Protein AF-A0A944KX88-F1 (afdb_monomer)

Radius of gyration: 23.97 Å; Cα contacts (8 Å, |Δi|>4): 78; chains: 1; bounding box: 69×63×38 Å

Mean predicted aligned error: 16.13 Å

Nearest PDB s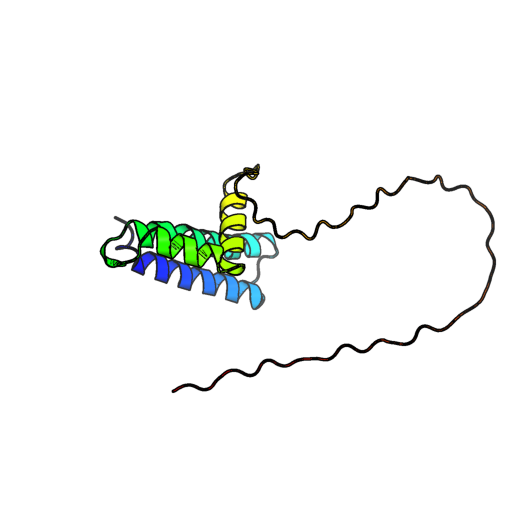tructures (foldseek):
  8qby-assembly1_K  TM=4.695E-01  e=5.835E+00  Paracoccus denitrificans PD1222

Secondary structure (DSSP, 8-state):
--S-HHHHHHHHHHHHHHHHHHHHTT-SSHHHHHHHHHHHHHHHHHHHHHHHHH-GGG---HHHHHHHHHT-HHHHHHHHHHHHHH-SS--GGG-------------------------------PPPP----PPPPPPP-

pLDDT: mean 73.35, std 25.4, range [31.22, 98.38]

Foldseek 3Di:
DPADFLVRLVVVLVVLVVLQVCVVVPPDDPDVSNCVSNLVNLLSLLCSLVRCCVGVVNVDHNVNSVVVCVVDPVNLVSVQSNQVVVDVDRDPVSDDPPDDPPPPPPPDPDDDDDDDDDDDDDDDDDDDDDDDDDDDDDDDD

Solvent-accessible surface area (backbone atoms only — not comparable to full-atom values): 9102 Å² total; per-residue (Å²): 136,89,66,76,57,41,64,46,48,52,52,49,34,54,56,27,49,50,42,36,51,41,44,75,74,63,53,85,70,60,70,65,52,43,46,70,38,36,54,58,25,33,34,44,56,44,52,43,55,59,35,30,50,72,27,78,90,61,78,45,50,63,67,58,51,51,53,53,36,77,72,26,73,68,51,43,48,20,42,46,52,40,48,44,74,74,29,98,65,68,64,80,90,68,61,81,83,77,82,72,78,79,81,77,74,80,75,75,87,73,81,92,73,92,74,82,88,85,82,87,81,92,79,90,82,82,87,82,88,79,84,86,82,83,86,80,84,84,79,84,132

Structure (mmCIF, N/CA/C/O backbone):
data_AF-A0A944KX88-F1
#
_entry.id   AF-A0A944KX88-F1
#
loop_
_atom_site.group_PDB
_atom_site.id
_atom_site.type_symbol
_atom_site.label_atom_id
_atom_site.label_alt_id
_atom_site.label_comp_id
_atom_site.label_asym_id
_atom_site.label_entity_id
_atom_site.label_seq_id
_atom_site.pdbx_PDB_ins_code
_atom_site.Cartn_x
_atom_site.Cartn_y
_atom_site.Cartn_z
_atom_site.occupancy
_atom_site.B_iso_or_equiv
_atom_site.auth_seq_id
_atom_site.auth_comp_id
_atom_site.auth_asym_id
_atom_site.auth_atom_id
_atom_site.pdbx_PDB_model_num
ATOM 1 N N . MET A 1 1 ? -4.513 20.527 4.051 1.00 44.62 1 MET A N 1
ATOM 2 C CA . MET A 1 1 ? -4.578 19.049 4.058 1.00 44.62 1 MET A CA 1
ATOM 3 C C . MET A 1 1 ? -4.619 18.565 2.617 1.00 44.62 1 MET A C 1
ATOM 5 O O . MET A 1 1 ? -5.487 19.009 1.879 1.00 44.62 1 MET A O 1
ATOM 9 N N . LEU A 1 2 ? -3.662 17.737 2.193 1.00 50.19 2 LEU A N 1
ATOM 10 C CA . LEU A 1 2 ? -3.642 17.127 0.858 1.00 50.19 2 LEU A CA 1
ATOM 11 C C . LEU A 1 2 ? -4.434 15.804 0.913 1.00 50.19 2 LEU A C 1
ATOM 13 O O . LEU A 1 2 ? -3.933 14.844 1.484 1.00 50.19 2 LEU A O 1
ATOM 17 N N . GLY A 1 3 ? -5.642 15.759 0.336 1.00 53.88 3 GLY A N 1
ATOM 18 C CA . GLY A 1 3 ? -6.452 14.533 0.193 1.00 53.88 3 GLY A CA 1
ATOM 19 C C . GLY A 1 3 ? -7.286 14.171 1.429 1.00 53.88 3 GLY A C 1
ATOM 20 O O . GLY A 1 3 ? -6.758 13.947 2.512 1.00 53.88 3 GLY A O 1
ATOM 21 N N . GLN A 1 4 ? -8.608 14.167 1.263 1.00 74.44 4 GLN A N 1
ATOM 22 C CA . GLN A 1 4 ? -9.614 14.032 2.320 1.00 74.44 4 GLN A CA 1
ATOM 23 C C . GLN A 1 4 ? -9.767 12.560 2.739 1.00 74.44 4 GLN A C 1
ATOM 25 O O . GLN A 1 4 ? -10.446 11.789 2.062 1.00 74.44 4 GLN A O 1
ATOM 30 N N . GLY A 1 5 ? -9.118 12.169 3.834 1.00 87.75 5 GLY A N 1
ATOM 31 C CA . GLY A 1 5 ? -9.379 10.892 4.501 1.00 87.75 5 GLY A CA 1
ATOM 32 C C . GLY A 1 5 ? -8.937 9.639 3.739 1.00 87.75 5 GLY A C 1
ATOM 33 O O . GLY A 1 5 ? -8.250 9.699 2.710 1.00 87.75 5 GLY A O 1
ATOM 34 N N . TRP A 1 6 ? -9.336 8.481 4.264 1.00 94.19 6 TRP A N 1
ATOM 35 C CA . TRP A 1 6 ? -8.897 7.164 3.790 1.00 94.19 6 TRP A CA 1
ATOM 36 C C . TRP A 1 6 ? -9.270 6.890 2.324 1.00 94.19 6 TRP A C 1
ATOM 38 O O . TRP A 1 6 ? -8.509 6.238 1.603 1.00 94.19 6 TRP A O 1
ATOM 48 N N . LEU A 1 7 ? -10.389 7.443 1.842 1.00 94.94 7 LEU A N 1
ATOM 49 C CA . LEU A 1 7 ? -10.873 7.224 0.476 1.00 94.94 7 LEU A CA 1
ATOM 50 C C . LEU A 1 7 ? -9.910 7.798 -0.575 1.00 94.94 7 LEU A C 1
ATOM 52 O O . LEU A 1 7 ? -9.612 7.150 -1.576 1.00 94.94 7 LEU A O 1
ATOM 56 N N . SER A 1 8 ? -9.332 8.973 -0.311 1.00 94.00 8 SER A N 1
ATOM 57 C CA . SER A 1 8 ? -8.332 9.576 -1.205 1.00 94.00 8 SER A CA 1
ATOM 58 C C . SER A 1 8 ? -7.061 8.723 -1.338 1.00 94.00 8 SER A C 1
ATOM 60 O O . SER A 1 8 ? -6.411 8.698 -2.389 1.00 94.00 8 SER A O 1
ATOM 62 N N . GLN A 1 9 ? -6.718 7.981 -0.283 1.00 94.69 9 GLN A N 1
ATOM 63 C CA . GLN A 1 9 ? -5.583 7.062 -0.282 1.00 94.69 9 GLN A CA 1
ATOM 64 C C . GLN A 1 9 ? -5.925 5.749 -0.977 1.00 94.69 9 GLN A C 1
ATOM 66 O O . GLN A 1 9 ? -5.084 5.209 -1.692 1.00 94.69 9 GLN A O 1
ATOM 71 N N . TRP A 1 10 ? -7.168 5.279 -0.864 1.00 95.94 10 TRP A N 1
ATOM 72 C CA . TRP A 1 10 ? -7.659 4.160 -1.665 1.00 95.94 10 TRP A CA 1
ATOM 73 C C . TRP A 1 10 ? -7.581 4.457 -3.170 1.00 95.94 10 TRP A C 1
ATOM 75 O O . TRP A 1 10 ? -7.055 3.658 -3.945 1.00 95.94 10 TRP A O 1
ATOM 85 N N . GLU A 1 11 ? -7.993 5.652 -3.595 1.00 96.12 11 GLU A N 1
ATOM 86 C CA . GLU A 1 11 ? -7.827 6.074 -4.990 1.00 96.12 11 GLU A CA 1
ATOM 87 C C . GLU A 1 11 ? -6.353 6.147 -5.407 1.00 96.12 11 GLU A C 1
ATOM 89 O O . GLU A 1 11 ? -5.999 5.834 -6.547 1.00 96.12 11 GLU A O 1
ATOM 94 N N . ARG A 1 12 ? -5.468 6.551 -4.487 1.00 95.88 12 ARG A N 1
ATOM 95 C CA . ARG A 1 12 ? -4.022 6.564 -4.729 1.00 95.88 12 ARG A CA 1
ATOM 96 C C . ARG A 1 12 ? -3.481 5.154 -4.958 1.00 95.88 12 ARG A C 1
ATOM 98 O O . ARG A 1 12 ? -2.698 4.985 -5.890 1.00 95.88 12 ARG A O 1
ATOM 105 N N . VAL A 1 13 ? -3.926 4.162 -4.183 1.00 97.12 13 VAL A N 1
ATOM 106 C CA . VAL A 1 13 ? -3.610 2.743 -4.423 1.00 97.12 13 VAL A CA 1
ATOM 107 C C . VAL A 1 13 ? -4.061 2.327 -5.824 1.00 97.12 13 VAL A C 1
ATOM 109 O O . VAL A 1 13 ? -3.280 1.728 -6.561 1.00 97.12 13 VAL A O 1
ATOM 112 N N . GLY A 1 14 ? -5.276 2.709 -6.229 1.00 97.69 14 GLY A N 1
ATOM 113 C CA . GLY A 1 14 ? -5.797 2.442 -7.572 1.00 97.69 14 GLY A CA 1
ATOM 114 C C . GLY A 1 14 ? -4.910 3.005 -8.687 1.00 97.69 14 GLY A C 1
ATOM 115 O O . GLY A 1 14 ? -4.559 2.282 -9.616 1.00 97.69 14 GLY A O 1
ATOM 116 N N . ARG A 1 15 ? -4.469 4.264 -8.572 1.00 97.81 15 ARG A N 1
ATOM 117 C CA . ARG A 1 15 ? -3.538 4.866 -9.546 1.00 97.81 15 ARG A CA 1
ATOM 118 C C . ARG A 1 15 ? -2.197 4.131 -9.598 1.00 97.81 15 ARG A C 1
ATOM 120 O O . ARG A 1 15 ? -1.707 3.849 -10.683 1.00 97.81 15 ARG A O 1
ATOM 127 N N . ARG A 1 16 ? -1.633 3.756 -8.444 1.00 97.56 16 ARG A N 1
ATOM 128 C CA . ARG A 1 16 ? -0.374 2.991 -8.392 1.00 97.56 16 ARG A CA 1
ATOM 129 C C . ARG A 1 16 ? -0.502 1.582 -8.960 1.00 97.56 16 ARG A C 1
ATOM 131 O O . ARG A 1 16 ? 0.452 1.065 -9.530 1.00 97.56 16 ARG A O 1
ATOM 138 N N . LEU A 1 17 ? -1.678 0.967 -8.863 1.00 97.94 17 LEU A N 1
ATOM 139 C CA . LEU A 1 17 ? -1.932 -0.310 -9.521 1.00 97.94 17 LEU A CA 1
ATOM 140 C C . LEU A 1 17 ? -1.888 -0.182 -11.051 1.00 97.94 17 LEU A C 1
ATOM 142 O O . LEU A 1 17 ? -1.419 -1.101 -11.722 1.00 97.94 17 LEU A O 1
ATOM 146 N N . GLU A 1 18 ? -2.343 0.940 -11.611 1.00 98.38 18 GLU A N 1
ATOM 147 C CA . GLU A 1 18 ? -2.206 1.193 -13.050 1.00 98.38 18 GLU A CA 1
ATOM 148 C C . GLU A 1 18 ? -0.740 1.354 -13.470 1.00 98.38 18 GLU A C 1
ATOM 150 O O . GLU A 1 18 ? -0.354 0.792 -14.496 1.00 98.38 18 GLU A O 1
ATOM 155 N N . ASP A 1 19 ? 0.099 1.997 -12.648 1.00 97.62 19 ASP A N 1
ATOM 156 C CA . ASP A 1 19 ? 1.551 2.077 -12.883 1.00 97.62 19 ASP A CA 1
ATOM 157 C C . ASP A 1 19 ? 2.172 0.662 -12.959 1.00 97.62 19 ASP A C 1
ATOM 159 O O . ASP A 1 19 ? 2.869 0.322 -13.919 1.00 97.62 19 ASP A O 1
ATOM 163 N N . VAL A 1 20 ? 1.833 -0.221 -12.010 1.00 97.56 20 VAL A N 1
ATOM 164 C CA . VAL A 1 20 ? 2.275 -1.632 -12.006 1.00 97.56 20 VAL A CA 1
ATOM 165 C C . VAL A 1 20 ? 1.794 -2.379 -13.256 1.00 97.56 20 VAL A C 1
ATOM 167 O O . VAL A 1 20 ? 2.548 -3.132 -13.878 1.00 97.56 20 VAL A O 1
ATOM 170 N N . ARG A 1 21 ? 0.533 -2.179 -13.655 1.00 98.19 21 ARG A N 1
ATOM 171 C CA . ARG A 1 21 ? -0.040 -2.806 -14.857 1.00 98.19 21 ARG A CA 1
ATOM 172 C C . ARG A 1 21 ? 0.648 -2.328 -16.130 1.00 98.19 21 ARG A C 1
ATOM 174 O O . ARG A 1 21 ? 0.806 -3.127 -17.052 1.00 98.19 21 ARG A O 1
ATOM 181 N N . ALA A 1 22 ? 1.047 -1.061 -16.196 1.00 97.69 22 ALA A N 1
ATOM 182 C CA . ALA A 1 22 ? 1.796 -0.522 -17.324 1.00 97.69 22 ALA A CA 1
ATOM 183 C C . ALA A 1 22 ? 3.170 -1.195 -17.440 1.00 97.69 22 ALA A C 1
ATOM 185 O O . ALA A 1 22 ? 3.522 -1.666 -18.522 1.00 97.69 22 ALA A O 1
ATOM 186 N N . VAL A 1 23 ? 3.895 -1.343 -16.326 1.00 97.50 23 VAL A N 1
ATOM 187 C CA . VAL A 1 23 ? 5.162 -2.093 -16.285 1.00 97.50 23 VAL A CA 1
ATOM 188 C C . VAL A 1 23 ? 4.965 -3.530 -16.764 1.00 97.50 23 VAL A C 1
ATOM 190 O O . VAL A 1 23 ? 5.687 -3.983 -17.649 1.00 97.50 23 VAL A O 1
ATOM 193 N N . TYR A 1 24 ? 3.941 -4.228 -16.262 1.00 96.44 24 TYR A N 1
ATOM 194 C CA . TYR A 1 24 ? 3.646 -5.606 -16.674 1.00 96.44 24 TYR A CA 1
ATOM 195 C C . TYR A 1 24 ? 3.328 -5.738 -18.175 1.00 96.44 24 TYR A C 1
ATOM 197 O O . TYR A 1 24 ? 3.637 -6.754 -18.792 1.00 96.44 24 TYR A O 1
ATOM 205 N N . LYS A 1 25 ? 2.740 -4.702 -18.785 1.00 97.75 25 LYS A N 1
ATOM 206 C CA . LYS A 1 25 ? 2.470 -4.630 -20.232 1.00 97.75 25 LYS A CA 1
ATOM 207 C C . LYS A 1 25 ? 3.698 -4.254 -21.072 1.00 97.75 25 LYS A C 1
ATOM 209 O O . LYS A 1 25 ? 3.578 -4.185 -22.292 1.00 97.75 25 LYS A O 1
ATOM 214 N N . GLY A 1 26 ? 4.855 -4.026 -20.451 1.00 95.81 26 GLY A N 1
ATOM 215 C CA . GLY A 1 26 ? 6.096 -3.683 -21.142 1.00 95.81 26 GLY A CA 1
ATOM 216 C C . GLY A 1 26 ? 6.313 -2.182 -21.317 1.00 95.81 26 GLY A C 1
ATOM 217 O O . GLY A 1 26 ? 6.790 -1.761 -22.370 1.00 95.81 26 GLY A O 1
ATOM 218 N N . ALA A 1 27 ? 5.960 -1.366 -20.316 1.00 95.12 27 ALA A N 1
ATOM 219 C CA . ALA A 1 27 ? 6.329 0.049 -20.316 1.00 95.12 27 ALA A CA 1
ATOM 220 C C . ALA A 1 27 ? 7.852 0.231 -20.531 1.00 95.12 27 ALA A C 1
ATOM 222 O O . ALA A 1 27 ? 8.650 -0.544 -19.992 1.00 95.12 27 ALA A O 1
ATOM 223 N N . PRO A 1 28 ? 8.273 1.233 -21.324 1.00 91.44 28 PRO A N 1
ATOM 224 C CA . PRO A 1 28 ? 9.685 1.487 -21.591 1.00 91.44 28 PRO A CA 1
ATOM 225 C C . PRO A 1 28 ? 10.399 2.048 -20.350 1.00 91.44 28 PRO A C 1
ATOM 227 O O . PRO A 1 28 ? 9.759 2.584 -19.450 1.00 91.44 28 PRO A O 1
ATOM 230 N N . GLY A 1 29 ? 11.735 1.976 -20.327 1.00 92.00 29 GLY A N 1
ATOM 231 C CA . GLY A 1 29 ? 12.564 2.583 -19.270 1.00 92.00 29 GLY A CA 1
ATOM 232 C C . GLY A 1 29 ? 13.479 1.613 -18.517 1.00 92.00 29 GLY A C 1
ATOM 233 O O . GLY A 1 29 ? 14.330 2.054 -17.752 1.00 92.00 29 GLY A O 1
ATOM 234 N N . GLY A 1 30 ? 13.362 0.307 -18.771 1.00 94.81 30 GLY A N 1
ATOM 235 C CA . GLY A 1 30 ? 14.228 -0.706 -18.164 1.00 94.81 30 GLY A CA 1
ATOM 236 C C . GLY A 1 30 ? 13.904 -0.987 -16.694 1.00 94.81 30 GLY A C 1
ATOM 237 O O . GLY A 1 30 ? 12.844 -0.621 -16.190 1.00 94.81 30 GLY A O 1
ATOM 238 N N . THR A 1 31 ? 14.814 -1.690 -16.018 1.00 94.44 31 THR A N 1
ATOM 239 C CA . THR A 1 31 ? 14.586 -2.222 -14.665 1.00 94.44 31 THR A CA 1
ATOM 240 C C . THR A 1 31 ? 14.374 -1.132 -13.618 1.00 94.44 31 THR A C 1
ATOM 242 O O . THR A 1 31 ? 13.449 -1.251 -12.823 1.00 94.44 31 THR A O 1
ATOM 245 N N . ASP A 1 32 ? 15.178 -0.069 -13.625 1.00 95.19 32 ASP A N 1
ATOM 246 C CA . ASP A 1 32 ? 15.093 0.975 -12.595 1.00 95.19 32 ASP A CA 1
ATOM 247 C C . ASP A 1 32 ? 13.762 1.731 -12.682 1.00 95.19 32 ASP A C 1
ATOM 249 O O . ASP A 1 32 ? 13.054 1.856 -11.687 1.00 95.19 32 ASP A O 1
ATOM 253 N N . ALA A 1 33 ? 13.338 2.104 -13.895 1.00 95.38 33 ALA A N 1
ATOM 254 C CA . ALA A 1 33 ? 12.031 2.722 -14.114 1.00 95.38 33 ALA A CA 1
ATOM 255 C C . ALA A 1 33 ? 10.870 1.796 -13.707 1.00 95.38 33 ALA A C 1
ATOM 257 O O . ALA A 1 33 ? 9.852 2.255 -13.187 1.00 95.38 33 ALA A O 1
ATOM 258 N N . ALA A 1 34 ? 11.017 0.483 -13.920 1.00 95.75 34 ALA A N 1
ATOM 259 C CA . ALA A 1 34 ? 10.038 -0.497 -13.468 1.00 95.75 34 ALA A CA 1
ATOM 260 C C . ALA A 1 34 ? 9.967 -0.569 -11.933 1.00 95.75 34 ALA A C 1
ATOM 262 O O . ALA A 1 34 ? 8.869 -0.617 -11.380 1.00 95.75 34 ALA A O 1
ATOM 263 N N . ILE A 1 35 ? 11.110 -0.544 -11.242 1.00 94.38 35 ILE A N 1
ATOM 264 C CA . ILE A 1 35 ? 11.168 -0.526 -9.774 1.00 94.38 35 ILE A CA 1
ATOM 265 C C . ILE A 1 35 ? 10.523 0.754 -9.231 1.00 94.38 35 ILE A C 1
ATOM 267 O O . ILE A 1 35 ? 9.652 0.660 -8.365 1.00 94.38 35 ILE A O 1
ATOM 271 N N . ASP A 1 36 ? 10.870 1.917 -9.785 1.00 95.00 36 ASP A N 1
ATOM 272 C CA . ASP A 1 36 ? 10.329 3.219 -9.375 1.00 95.00 36 ASP A CA 1
ATOM 273 C C . ASP A 1 36 ? 8.810 3.327 -9.581 1.00 95.00 36 ASP A C 1
ATOM 275 O O . ASP A 1 36 ? 8.121 4.016 -8.827 1.00 95.00 36 ASP A O 1
ATOM 279 N N . ALA A 1 37 ? 8.262 2.626 -10.575 1.00 95.44 37 ALA A N 1
ATOM 280 C CA . ALA A 1 37 ? 6.822 2.555 -10.807 1.00 95.44 37 ALA A CA 1
ATOM 281 C C . ALA A 1 37 ? 6.111 1.558 -9.873 1.00 95.44 37 ALA A C 1
ATOM 283 O O . ALA A 1 37 ? 4.971 1.785 -9.465 1.00 95.44 37 ALA A O 1
ATOM 284 N N . VAL A 1 38 ? 6.769 0.449 -9.523 1.00 95.81 38 VAL A N 1
ATOM 285 C CA . VAL A 1 38 ? 6.149 -0.671 -8.801 1.00 95.81 38 VAL A CA 1
ATOM 286 C C . VAL A 1 38 ? 6.257 -0.529 -7.282 1.00 95.81 38 VAL A C 1
ATOM 288 O O . VAL A 1 38 ? 5.289 -0.800 -6.572 1.00 95.81 38 VAL A O 1
ATOM 291 N N . LEU A 1 39 ? 7.402 -0.096 -6.754 1.00 95.69 39 LEU A N 1
ATOM 292 C CA . LEU A 1 39 ? 7.629 -0.008 -5.309 1.00 95.69 39 LEU A CA 1
ATOM 293 C C . LEU A 1 39 ? 6.619 0.911 -4.588 1.00 95.69 39 LEU A C 1
ATOM 295 O O . LEU A 1 39 ? 6.073 0.491 -3.561 1.00 95.69 39 LEU A O 1
ATOM 299 N N . PRO A 1 40 ? 6.246 2.088 -5.138 1.00 95.81 40 PRO A N 1
ATOM 300 C CA . PRO A 1 40 ? 5.251 2.955 -4.511 1.00 95.81 40 PRO A CA 1
ATOM 301 C C . PRO A 1 40 ? 3.867 2.312 -4.362 1.00 95.81 40 PRO A C 1
ATOM 303 O O . PRO A 1 40 ? 3.110 2.700 -3.471 1.00 95.81 40 PRO A O 1
ATOM 306 N N . PHE A 1 41 ? 3.502 1.338 -5.206 1.00 97.12 41 PHE A N 1
ATOM 307 C CA . PHE A 1 41 ? 2.249 0.597 -5.039 1.00 97.12 41 PHE A CA 1
ATOM 308 C C . PHE A 1 41 ? 2.238 -0.162 -3.710 1.00 97.12 41 PHE A C 1
ATOM 310 O O . PHE A 1 41 ? 1.334 0.044 -2.901 1.00 97.12 41 PHE A O 1
ATOM 317 N N . PHE A 1 42 ? 3.271 -0.961 -3.442 1.00 96.00 42 PHE A N 1
ATOM 318 C CA . PHE A 1 42 ? 3.377 -1.734 -2.202 1.00 96.00 42 PHE A CA 1
ATOM 319 C C . PHE A 1 42 ? 3.408 -0.837 -0.961 1.00 96.00 42 PHE A C 1
ATOM 321 O O . PHE A 1 42 ? 2.728 -1.123 0.024 1.00 96.00 42 PHE A O 1
ATOM 328 N N . GLU A 1 43 ? 4.118 0.291 -1.033 1.00 95.31 43 GLU A N 1
ATOM 329 C CA . GLU A 1 43 ? 4.136 1.287 0.041 1.00 95.31 43 GLU A CA 1
ATOM 330 C C . GLU A 1 43 ? 2.754 1.887 0.302 1.00 95.31 43 GLU A C 1
ATOM 332 O O . GLU A 1 43 ? 2.316 1.942 1.450 1.00 95.31 43 GLU A O 1
ATOM 337 N N . THR A 1 44 ? 2.038 2.300 -0.750 1.00 96.00 44 THR A N 1
ATOM 338 C CA . THR A 1 44 ? 0.698 2.887 -0.594 1.00 96.00 44 THR A CA 1
ATOM 339 C C . THR A 1 44 ? -0.323 1.888 -0.056 1.00 96.00 44 THR A C 1
ATOM 341 O O . THR A 1 44 ? -1.122 2.261 0.799 1.00 96.00 44 THR A O 1
ATOM 344 N N . VAL A 1 45 ? -0.268 0.618 -0.480 1.00 96.75 45 VAL A N 1
ATOM 345 C CA . VAL A 1 45 ? -1.094 -0.455 0.100 1.00 96.75 45 VAL A CA 1
ATOM 346 C C . VAL A 1 45 ? -0.770 -0.638 1.580 1.00 96.75 45 VAL A C 1
ATOM 348 O O . VAL A 1 45 ? -1.684 -0.728 2.397 1.00 96.75 45 VAL A O 1
ATOM 351 N N . HIS A 1 46 ? 0.515 -0.645 1.945 1.00 95.06 46 HIS A N 1
ATOM 352 C CA . HIS A 1 46 ? 0.912 -0.802 3.339 1.00 95.06 46 HIS A CA 1
ATOM 353 C C . HIS A 1 46 ? 0.466 0.374 4.218 1.00 95.06 46 HIS A C 1
ATOM 355 O O . HIS A 1 46 ? -0.004 0.147 5.328 1.00 95.06 46 HIS A O 1
ATOM 361 N N . HIS A 1 47 ? 0.587 1.621 3.750 1.00 93.69 47 HIS A N 1
ATOM 362 C CA . HIS A 1 47 ? 0.213 2.803 4.546 1.00 93.69 47 HIS A CA 1
ATOM 363 C C . HIS A 1 47 ? -1.294 3.039 4.589 1.00 93.69 47 HIS A C 1
ATOM 365 O O . HIS A 1 47 ? -1.759 3.716 5.499 1.00 93.69 47 HIS A O 1
ATOM 371 N N . LEU A 1 48 ? -2.079 2.476 3.659 1.00 95.62 48 LEU A N 1
ATOM 372 C CA . LEU A 1 48 ? -3.543 2.583 3.691 1.00 95.62 48 LEU A CA 1
ATOM 373 C C . LEU A 1 48 ? -4.120 2.117 5.034 1.00 95.62 48 LEU A C 1
ATOM 375 O O . LEU A 1 48 ? -5.101 2.682 5.508 1.00 95.62 48 LEU A O 1
ATOM 379 N N . LYS A 1 49 ? -3.469 1.138 5.667 1.00 94.19 49 LYS A N 1
ATOM 380 C CA . LYS A 1 49 ? -3.812 0.641 6.998 1.00 94.19 49 LYS A CA 1
ATOM 381 C C . LYS A 1 49 ? -3.888 1.776 8.034 1.00 94.19 49 LYS A C 1
ATOM 383 O O . LYS A 1 49 ? -4.857 1.851 8.776 1.00 94.19 49 LYS A O 1
ATOM 388 N N . ASP A 1 50 ? -2.920 2.695 8.013 1.00 93.31 50 ASP A N 1
ATOM 389 C CA . ASP A 1 50 ? -2.808 3.783 8.985 1.00 93.31 50 ASP A CA 1
ATOM 390 C C . ASP A 1 50 ? -3.905 4.823 8.737 1.00 93.31 50 ASP A C 1
ATOM 392 O O . ASP A 1 50 ? -4.439 5.419 9.667 1.00 93.31 50 ASP A O 1
ATOM 396 N N . TRP A 1 51 ? -4.284 5.029 7.474 1.00 94.62 51 TRP A N 1
ATOM 397 C CA . TRP A 1 51 ? -5.397 5.907 7.122 1.00 94.62 51 TRP A CA 1
ATOM 398 C C . TRP A 1 51 ? -6.743 5.325 7.527 1.00 94.62 51 TRP A C 1
ATOM 400 O O . TRP A 1 51 ? -7.584 6.064 8.024 1.00 94.62 51 TRP A O 1
ATOM 410 N N . LEU A 1 52 ? -6.938 4.017 7.352 1.00 95.19 52 LEU A N 1
ATOM 411 C CA . LEU A 1 52 ? -8.150 3.340 7.800 1.00 95.19 52 LEU A CA 1
ATOM 412 C C . LEU A 1 52 ? -8.295 3.439 9.321 1.00 95.19 52 LEU A C 1
ATOM 414 O O . LEU A 1 52 ? -9.363 3.802 9.789 1.00 95.19 52 LEU A O 1
ATOM 418 N N . THR A 1 53 ? -7.235 3.206 10.097 1.00 94.94 53 THR A N 1
ATOM 419 C CA . THR A 1 53 ? -7.329 3.255 11.567 1.00 94.94 53 THR A CA 1
ATOM 420 C C . THR A 1 53 ? -7.440 4.668 12.135 1.00 94.94 53 THR A C 1
ATOM 422 O O . THR A 1 53 ? -8.008 4.847 13.209 1.00 94.94 53 THR A O 1
ATOM 425 N N . ASN A 1 54 ? -6.868 5.669 11.459 1.00 93.00 54 ASN A N 1
ATOM 426 C CA . ASN A 1 54 ? -6.830 7.047 11.961 1.00 93.00 54 ASN A CA 1
ATOM 427 C C . ASN A 1 54 ? -7.984 7.922 11.457 1.00 93.00 54 ASN A C 1
ATOM 429 O O . ASN A 1 54 ? -8.162 9.028 11.966 1.00 93.00 54 ASN A O 1
ATOM 433 N N . ASP A 1 55 ? -8.747 7.465 10.464 1.00 93.62 55 ASP A N 1
ATOM 434 C CA . ASP A 1 55 ? -9.920 8.167 9.949 1.00 93.62 55 ASP A CA 1
ATOM 435 C C . ASP A 1 55 ? -11.208 7.537 10.508 1.00 93.62 55 ASP A C 1
ATOM 437 O O . ASP A 1 55 ? -11.590 6.451 10.065 1.00 93.62 55 ASP A O 1
ATOM 441 N N . PRO A 1 56 ? -11.926 8.202 11.437 1.00 91.44 56 PRO A N 1
ATOM 442 C CA . PRO A 1 56 ? -13.160 7.667 12.013 1.00 91.44 56 PRO A CA 1
ATOM 443 C C . PRO A 1 56 ? -14.243 7.350 10.975 1.00 91.44 56 PRO A C 1
ATOM 445 O O . PRO A 1 56 ? -15.099 6.504 11.227 1.00 91.44 56 PRO A O 1
ATOM 448 N N . ALA A 1 57 ? -14.216 8.002 9.806 1.00 92.81 57 ALA A N 1
ATOM 449 C CA . ALA A 1 57 ? -15.177 7.753 8.735 1.00 92.81 57 ALA A CA 1
ATOM 450 C C . ALA A 1 57 ? -14.981 6.388 8.050 1.00 92.81 57 ALA A C 1
ATOM 452 O O . ALA A 1 57 ? -15.840 5.972 7.273 1.00 92.81 57 ALA A O 1
ATOM 453 N N . SER A 1 58 ? -13.867 5.691 8.297 1.00 93.81 58 SER A N 1
ATOM 454 C CA . SER A 1 58 ? -13.648 4.332 7.792 1.00 93.81 58 SER A CA 1
ATOM 455 C C . SER A 1 58 ? -14.482 3.288 8.544 1.00 93.81 58 SER A C 1
ATOM 457 O O . SER A 1 58 ? -14.852 2.272 7.962 1.00 93.81 58 SER A O 1
ATOM 459 N N . GLY A 1 59 ? -14.760 3.522 9.834 1.00 94.88 59 GLY A N 1
ATOM 460 C CA . GLY A 1 59 ? -15.336 2.525 10.740 1.00 94.88 59 GLY A CA 1
ATOM 461 C C . GLY A 1 59 ? -14.426 1.323 11.032 1.00 94.88 59 GLY A C 1
ATOM 462 O O . GLY A 1 59 ? -14.885 0.372 11.657 1.00 94.88 59 GLY A O 1
ATOM 463 N N . VAL A 1 60 ? -13.165 1.347 10.591 1.00 95.44 60 VAL A N 1
ATOM 464 C CA . VAL A 1 60 ? -12.222 0.229 10.704 1.00 95.44 60 VAL A CA 1
ATOM 465 C C . VAL A 1 60 ? -11.340 0.391 11.938 1.00 95.44 60 VAL A C 1
ATOM 467 O O . VAL A 1 60 ? -10.692 1.416 12.144 1.00 95.44 60 VAL A O 1
ATOM 470 N N . THR A 1 61 ? -11.257 -0.662 12.740 1.00 94.94 61 THR A N 1
ATOM 471 C CA . THR A 1 61 ? -10.398 -0.722 13.922 1.00 94.94 61 THR A CA 1
ATOM 472 C C . THR A 1 61 ? -8.997 -1.240 13.598 1.00 94.94 61 THR A C 1
ATOM 474 O O . THR A 1 61 ? -8.768 -1.990 12.646 1.00 94.94 61 THR A O 1
ATOM 477 N N . THR A 1 62 ? -8.035 -0.914 14.464 1.00 94.25 62 THR A N 1
ATOM 478 C CA . THR A 1 62 ? -6.669 -1.454 14.387 1.00 94.25 62 THR A CA 1
ATOM 479 C C . THR A 1 62 ? -6.647 -2.985 14.427 1.00 94.25 62 THR A C 1
ATOM 481 O O . THR A 1 62 ? -5.898 -3.608 13.678 1.00 94.25 62 THR A O 1
ATOM 484 N N . ALA A 1 63 ? -7.493 -3.617 15.246 1.00 95.25 63 ALA A N 1
ATOM 485 C CA . ALA A 1 63 ? -7.550 -5.076 15.355 1.00 95.25 63 ALA A CA 1
ATOM 486 C C . ALA A 1 63 ? -8.015 -5.752 14.051 1.00 95.25 63 ALA A C 1
ATOM 488 O O . ALA A 1 63 ? -7.448 -6.772 13.649 1.00 95.25 63 ALA A O 1
ATOM 489 N N . GLU A 1 64 ? -9.003 -5.173 13.363 1.00 95.75 64 GLU A N 1
ATOM 490 C CA . GLU A 1 64 ? -9.483 -5.671 12.066 1.00 95.75 64 GLU A CA 1
ATOM 491 C C . GLU A 1 64 ? -8.401 -5.564 10.988 1.00 95.75 64 GLU A C 1
ATOM 493 O O . GLU A 1 64 ? -8.177 -6.514 10.238 1.00 95.75 64 GLU A O 1
ATOM 498 N N . VAL A 1 65 ? -7.674 -4.443 10.956 1.00 94.56 65 VAL A N 1
ATOM 499 C CA . VAL A 1 65 ? -6.542 -4.239 10.042 1.00 94.56 65 VAL A CA 1
ATOM 500 C C . VAL A 1 65 ? -5.445 -5.275 10.263 1.00 94.56 65 VAL A C 1
ATOM 502 O O . VAL A 1 65 ? -4.978 -5.883 9.300 1.00 94.56 65 VAL A O 1
ATOM 505 N N . HIS A 1 66 ? -5.038 -5.494 1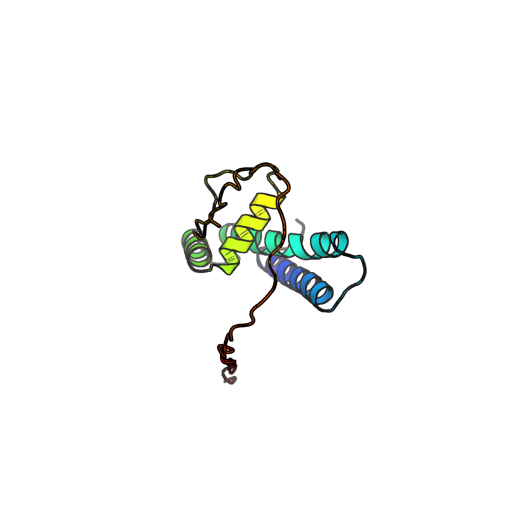1.515 1.00 92.44 66 HIS A N 1
ATOM 506 C CA . HIS A 1 66 ? -4.014 -6.486 11.839 1.00 92.44 66 HIS A CA 1
ATOM 507 C C . HIS A 1 66 ? -4.457 -7.895 11.441 1.00 92.44 66 HIS A C 1
ATOM 509 O O . HIS A 1 66 ? -3.721 -8.588 10.747 1.00 92.44 66 HIS A O 1
ATOM 515 N N . THR A 1 67 ? -5.695 -8.272 11.769 1.00 95.88 67 THR A N 1
ATOM 516 C CA . THR A 1 67 ? -6.263 -9.577 11.395 1.00 95.88 67 THR A CA 1
ATOM 517 C C . THR A 1 67 ? -6.253 -9.786 9.877 1.00 95.88 67 THR A C 1
ATOM 519 O O . THR A 1 67 ? -5.901 -10.863 9.397 1.00 95.88 67 THR A O 1
ATOM 522 N N . LEU A 1 68 ? -6.602 -8.753 9.102 1.00 94.69 68 LEU A N 1
ATOM 523 C CA . LEU A 1 68 ? -6.598 -8.816 7.642 1.00 94.69 68 LEU A CA 1
ATOM 524 C C . LEU A 1 68 ? -5.183 -8.983 7.066 1.00 94.69 68 LEU A C 1
ATOM 526 O O . LEU A 1 68 ? -4.988 -9.775 6.142 1.00 94.69 68 LEU A O 1
ATOM 530 N N . ILE A 1 69 ? -4.202 -8.241 7.591 1.00 92.62 69 ILE A N 1
ATOM 531 C CA . ILE A 1 69 ? -2.804 -8.334 7.148 1.00 92.62 69 ILE A CA 1
ATOM 532 C C . ILE A 1 69 ? -2.239 -9.714 7.500 1.00 92.62 69 ILE A C 1
ATOM 534 O O . ILE A 1 69 ? -1.716 -10.405 6.627 1.00 92.62 69 ILE A O 1
ATOM 538 N N . ASP A 1 70 ? -2.413 -10.165 8.739 1.00 92.69 70 ASP A N 1
ATOM 539 C CA . ASP A 1 70 ? -1.899 -11.454 9.213 1.00 92.69 70 ASP A CA 1
ATOM 540 C C . ASP A 1 70 ? -2.563 -12.644 8.495 1.00 92.69 70 ASP A C 1
ATOM 542 O O . ASP A 1 70 ? -1.945 -13.693 8.311 1.00 92.69 70 ASP A O 1
ATOM 546 N N . GLY A 1 71 ? -3.793 -12.471 8.002 1.00 95.69 71 GLY A N 1
ATOM 547 C CA . GLY A 1 71 ? -4.501 -13.458 7.185 1.00 95.69 71 GLY A CA 1
ATOM 548 C C . GLY A 1 71 ? -4.150 -13.454 5.691 1.00 95.69 71 GLY A C 1
ATOM 549 O O . GLY A 1 71 ? -4.598 -14.344 4.965 1.00 95.69 71 GLY A O 1
ATOM 550 N N . SER A 1 72 ? -3.373 -12.481 5.198 1.00 96.69 72 SER A N 1
ATOM 551 C CA . SER A 1 72 ? -3.111 -12.297 3.766 1.00 96.69 72 SER A CA 1
ATOM 552 C C . SER A 1 72 ? -1.612 -12.268 3.444 1.00 96.69 72 SER A C 1
ATOM 554 O O . SER A 1 72 ? -0.959 -11.236 3.627 1.00 96.69 72 SER A O 1
ATOM 556 N N . PRO A 1 73 ? -1.059 -13.344 2.846 1.00 95.44 73 PRO A N 1
ATOM 557 C CA . PRO A 1 73 ? 0.340 -13.370 2.412 1.00 95.44 73 PRO A CA 1
ATOM 558 C C . PRO A 1 73 ? 0.704 -12.225 1.456 1.00 95.44 73 PRO A C 1
ATOM 560 O O . PRO A 1 73 ? 1.824 -11.723 1.473 1.00 95.44 73 PRO A O 1
ATOM 563 N N . ALA A 1 74 ? -0.250 -11.773 0.636 1.00 94.56 74 ALA A N 1
ATOM 564 C CA . ALA A 1 74 ? -0.039 -10.651 -0.272 1.00 94.56 74 ALA A CA 1
ATOM 565 C C . ALA A 1 74 ? 0.133 -9.320 0.479 1.00 94.56 74 ALA A C 1
ATOM 567 O O . ALA A 1 74 ? 1.005 -8.527 0.128 1.00 94.56 74 ALA A O 1
ATOM 568 N N . LEU A 1 75 ? -0.666 -9.071 1.523 1.00 94.88 75 LEU A N 1
ATOM 569 C CA . LEU A 1 75 ? -0.551 -7.850 2.330 1.00 94.88 75 LEU A CA 1
ATOM 570 C C . LEU A 1 75 ? 0.685 -7.873 3.229 1.00 94.88 75 LEU A C 1
ATOM 572 O O . LEU A 1 75 ? 1.306 -6.833 3.442 1.00 94.88 75 LEU A O 1
ATOM 576 N N . GLN A 1 76 ? 1.082 -9.054 3.691 1.00 95.12 76 GLN A N 1
ATOM 577 C CA . GLN A 1 76 ? 2.351 -9.232 4.382 1.00 95.12 76 GLN A CA 1
ATOM 578 C C . GLN A 1 76 ? 3.547 -8.912 3.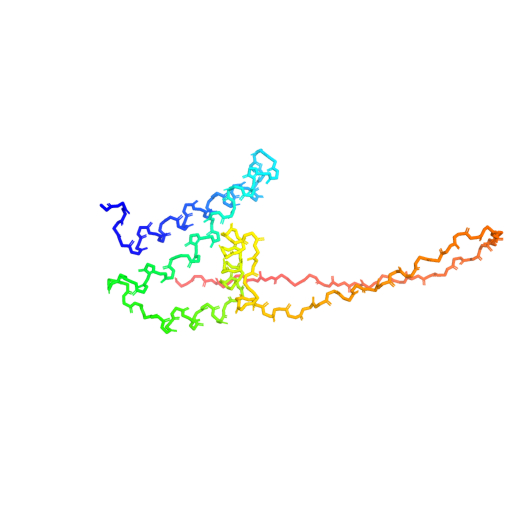482 1.00 95.12 76 GLN A C 1
ATOM 580 O O . GLN A 1 76 ? 4.423 -8.154 3.885 1.00 95.12 76 GLN A O 1
ATOM 585 N N . LEU A 1 77 ? 3.539 -9.375 2.228 1.00 94.00 77 LEU A N 1
ATOM 586 C CA . LEU A 1 77 ? 4.573 -9.005 1.261 1.00 94.00 77 LEU A CA 1
ATOM 587 C C . LEU A 1 77 ? 4.619 -7.486 1.027 1.00 94.00 77 LEU A C 1
ATOM 589 O O . LEU A 1 77 ? 5.701 -6.909 0.934 1.00 94.00 77 LEU A O 1
ATOM 593 N N . CYS A 1 78 ? 3.458 -6.821 0.968 1.00 95.19 78 CYS A N 1
ATOM 594 C CA . CYS A 1 78 ? 3.409 -5.358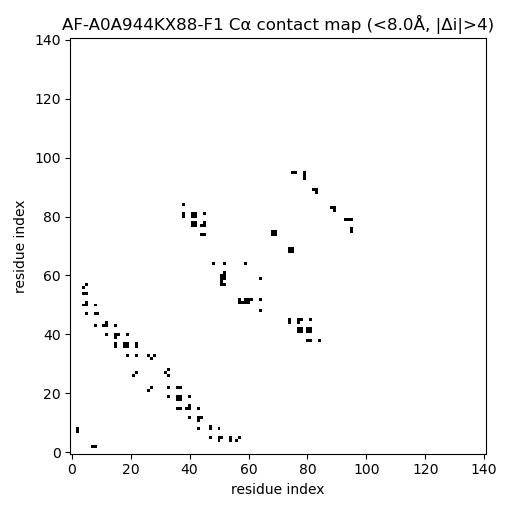 0.884 1.00 95.19 78 CYS A CA 1
ATOM 595 C C . CYS A 1 78 ? 4.094 -4.706 2.097 1.00 95.19 78 CYS A C 1
ATOM 597 O O . CYS A 1 78 ? 4.803 -3.716 1.933 1.00 95.19 78 CYS A O 1
ATOM 599 N N . ALA A 1 79 ? 3.909 -5.266 3.297 1.00 91.50 79 ALA A N 1
ATOM 600 C CA . ALA A 1 79 ? 4.565 -4.790 4.510 1.00 91.50 79 ALA A CA 1
ATOM 601 C C . ALA A 1 79 ? 6.084 -4.972 4.457 1.00 91.50 79 ALA A C 1
ATOM 603 O O . ALA A 1 79 ? 6.816 -4.020 4.719 1.00 91.50 79 ALA A O 1
ATOM 604 N N . ASP A 1 80 ? 6.563 -6.150 4.062 1.00 91.50 80 ASP A N 1
ATOM 605 C CA . ASP A 1 80 ? 7.998 -6.421 3.959 1.00 91.50 80 ASP A CA 1
ATOM 606 C C . ASP A 1 80 ? 8.681 -5.503 2.940 1.00 91.50 80 ASP A C 1
ATOM 608 O O . ASP A 1 80 ? 9.734 -4.932 3.229 1.00 91.50 80 ASP A O 1
ATOM 612 N N . LEU A 1 81 ? 8.066 -5.306 1.768 1.00 91.81 81 LEU A N 1
ATOM 613 C CA . LEU A 1 81 ? 8.595 -4.429 0.721 1.00 91.81 81 LEU A CA 1
ATOM 614 C C . LEU A 1 81 ? 8.614 -2.962 1.159 1.00 91.81 81 LEU A C 1
ATOM 616 O O . LEU A 1 81 ? 9.626 -2.287 0.979 1.00 91.81 81 LEU A O 1
ATOM 620 N N . ALA A 1 82 ? 7.534 -2.482 1.778 1.00 90.12 82 ALA A N 1
ATOM 621 C CA . ALA A 1 82 ? 7.447 -1.107 2.264 1.00 90.12 82 ALA A CA 1
ATOM 622 C C . ALA A 1 82 ? 8.386 -0.829 3.449 1.00 90.12 82 ALA A C 1
ATOM 624 O O . ALA A 1 82 ? 8.849 0.296 3.626 1.00 90.12 82 ALA A O 1
ATOM 625 N N . ASN A 1 83 ? 8.658 -1.828 4.289 1.00 87.19 83 ASN A N 1
ATOM 626 C CA . ASN A 1 83 ? 9.616 -1.697 5.385 1.00 87.19 83 ASN A CA 1
ATOM 627 C C . ASN A 1 83 ? 11.059 -1.790 4.869 1.00 87.19 83 ASN A C 1
ATOM 629 O O . ASN A 1 83 ? 11.918 -1.022 5.299 1.00 87.19 83 ASN A O 1
ATOM 633 N N . GLY A 1 84 ? 11.322 -2.685 3.914 1.00 84.62 84 GLY A N 1
ATOM 634 C CA . GLY A 1 84 ? 12.629 -2.837 3.277 1.00 84.62 84 GLY A CA 1
ATOM 635 C C . GLY A 1 84 ? 13.051 -1.630 2.442 1.00 84.62 84 GLY A C 1
ATOM 636 O O . GLY A 1 84 ? 14.231 -1.294 2.437 1.00 84.62 84 GLY A O 1
ATOM 637 N N . SER A 1 85 ? 12.111 -0.937 1.789 1.00 81.81 85 SER A N 1
ATOM 638 C CA . SER A 1 85 ? 12.414 0.289 1.036 1.00 81.81 85 SER A CA 1
ATOM 639 C C . SER A 1 85 ? 12.820 1.456 1.939 1.00 81.81 85 SER A C 1
ATOM 641 O O . SER A 1 85 ? 13.680 2.256 1.575 1.00 81.81 85 SER A O 1
ATOM 643 N N . LYS A 1 86 ? 12.239 1.540 3.142 1.00 70.94 86 LYS A N 1
ATOM 644 C CA . LYS A 1 86 ? 12.524 2.595 4.128 1.00 70.94 86 LYS A CA 1
ATOM 645 C C . LYS A 1 86 ? 13.804 2.351 4.918 1.00 70.94 86 LYS A C 1
ATOM 647 O O . LYS A 1 86 ? 14.483 3.302 5.304 1.00 70.94 86 LYS A O 1
ATOM 652 N N . HIS A 1 87 ? 14.116 1.090 5.207 1.00 66.25 87 HIS A N 1
ATOM 653 C CA . HIS A 1 87 ? 15.233 0.721 6.063 1.00 66.25 87 HIS A CA 1
ATOM 654 C C . HIS A 1 87 ? 16.295 -0.033 5.258 1.00 66.25 87 HIS A C 1
ATOM 656 O O . HIS A 1 87 ? 16.142 -1.211 4.957 1.00 66.25 87 HIS A O 1
ATOM 662 N N . PHE A 1 88 ? 17.439 0.618 5.000 1.00 50.03 88 PHE A N 1
ATOM 663 C CA . PHE A 1 88 ? 18.625 -0.006 4.381 1.00 50.03 88 PHE A CA 1
ATOM 664 C C . PHE A 1 88 ? 19.077 -1.297 5.104 1.00 50.03 88 PHE A C 1
ATOM 666 O O . PHE A 1 88 ? 19.722 -2.163 4.517 1.00 50.03 88 PHE A O 1
ATOM 673 N N . LYS A 1 89 ? 18.717 -1.445 6.387 1.00 51.12 89 LYS A N 1
ATOM 674 C CA . LYS A 1 89 ? 18.782 -2.696 7.146 1.00 51.12 89 LYS A CA 1
ATOM 675 C C . LYS A 1 89 ? 17.386 -3.026 7.671 1.00 51.12 89 LYS A C 1
ATOM 677 O O . LYS A 1 89 ? 16.869 -2.290 8.501 1.00 51.12 89 LYS A O 1
ATOM 682 N N . LEU A 1 90 ? 16.810 -4.136 7.212 1.00 51.97 90 LEU A N 1
ATOM 683 C CA . LEU A 1 90 ? 15.553 -4.670 7.740 1.00 51.97 90 LEU A CA 1
ATOM 684 C C . LEU A 1 90 ? 15.684 -4.939 9.245 1.00 51.97 90 LEU A C 1
ATOM 686 O O . LEU A 1 90 ? 16.582 -5.682 9.653 1.00 51.97 90 LEU A O 1
ATOM 690 N N . ASP A 1 91 ? 14.777 -4.380 10.047 1.00 53.16 91 ASP A N 1
ATOM 691 C CA . ASP A 1 91 ? 14.608 -4.791 11.439 1.00 53.16 91 ASP A CA 1
ATOM 692 C C . ASP A 1 91 ? 14.198 -6.281 11.459 1.00 53.16 91 ASP A C 1
ATOM 694 O O . ASP A 1 91 ? 13.174 -6.645 10.864 1.00 53.16 91 ASP A O 1
ATOM 698 N N . PRO A 1 92 ? 14.986 -7.177 12.087 1.00 56.72 92 PRO A N 1
ATOM 699 C CA . PRO A 1 92 ? 14.662 -8.599 12.177 1.00 56.72 92 PRO A CA 1
ATOM 700 C C . PRO A 1 92 ? 13.284 -8.885 12.784 1.00 56.72 92 PRO A C 1
ATOM 702 O O . PRO A 1 92 ? 12.734 -9.959 12.539 1.00 56.72 92 PRO A O 1
ATOM 705 N N . GLN A 1 93 ? 12.735 -7.944 13.554 1.00 57.56 93 GLN A N 1
ATOM 706 C CA . GLN A 1 93 ? 11.491 -8.085 14.301 1.00 57.56 93 GLN A CA 1
ATOM 707 C C . GLN A 1 93 ? 10.232 -8.046 13.415 1.00 57.56 93 GLN A C 1
ATOM 709 O O . GLN A 1 93 ? 9.179 -8.512 13.839 1.00 57.56 93 GLN A O 1
ATOM 714 N N . HIS A 1 94 ? 10.348 -7.573 12.169 1.00 55.31 94 HIS A N 1
ATOM 715 C CA . HIS A 1 94 ? 9.235 -7.467 11.216 1.00 55.31 94 HIS A CA 1
ATOM 716 C C . HIS A 1 94 ? 9.274 -8.491 10.073 1.00 55.31 94 HIS A C 1
ATOM 718 O O . HIS A 1 94 ? 8.518 -8.356 9.119 1.00 55.31 94 HIS A O 1
ATOM 724 N N . ARG A 1 95 ? 10.131 -9.518 10.146 1.00 57.25 95 ARG A N 1
ATOM 725 C CA . ARG A 1 95 ? 10.193 -10.552 9.102 1.00 57.25 95 ARG A CA 1
ATOM 726 C C . ARG A 1 95 ? 8.933 -11.411 9.110 1.00 57.25 95 ARG A C 1
ATOM 728 O O . ARG A 1 95 ? 8.674 -12.101 10.099 1.00 57.25 95 ARG A O 1
ATOM 735 N N . THR A 1 96 ? 8.249 -11.510 7.974 1.00 52.94 96 THR A N 1
ATOM 736 C CA . THR A 1 96 ? 7.444 -12.703 7.724 1.00 52.94 96 THR A CA 1
ATOM 737 C C . THR A 1 96 ? 8.342 -13.933 7.698 1.00 52.94 96 THR A C 1
ATOM 739 O O . THR A 1 96 ? 9.304 -14.048 6.936 1.00 52.94 96 THR A O 1
ATOM 742 N N . GLN A 1 97 ? 8.044 -14.895 8.563 1.00 52.19 97 GLN A N 1
ATOM 743 C CA . GLN A 1 97 ? 8.702 -16.193 8.526 1.00 52.19 97 GLN A CA 1
ATOM 744 C C . GLN A 1 97 ? 8.055 -17.059 7.443 1.00 52.19 97 GLN A C 1
ATOM 746 O O . GLN A 1 97 ? 7.428 -18.073 7.734 1.00 52.19 97 GLN A O 1
ATOM 751 N N . THR A 1 98 ? 8.226 -16.707 6.167 1.00 49.06 98 THR A N 1
ATOM 752 C CA . THR A 1 98 ? 8.034 -17.686 5.090 1.00 49.06 98 THR A CA 1
ATOM 753 C C . THR A 1 98 ? 9.279 -18.564 5.033 1.00 49.06 98 THR A C 1
ATOM 755 O O . THR A 1 98 ? 10.211 -18.336 4.261 1.00 49.06 98 THR A O 1
ATOM 758 N N . GLY A 1 99 ? 9.332 -19.546 5.931 1.00 45.94 99 GLY A N 1
ATOM 759 C CA . GLY A 1 99 ? 10.382 -20.551 5.983 1.00 45.94 99 GLY A CA 1
ATOM 760 C C . GLY A 1 99 ? 10.385 -21.423 4.728 1.00 45.94 99 GLY A C 1
ATOM 761 O O . GLY A 1 99 ? 9.767 -22.479 4.679 1.00 45.94 99 GLY A O 1
ATOM 762 N N . THR A 1 100 ? 11.134 -21.016 3.713 1.00 43.84 100 THR A N 1
ATOM 763 C CA . THR A 1 100 ? 11.850 -21.945 2.835 1.00 43.84 100 THR A CA 1
ATOM 764 C C . THR A 1 100 ? 13.259 -21.400 2.698 1.00 43.84 100 THR A C 1
ATOM 766 O O . THR A 1 100 ? 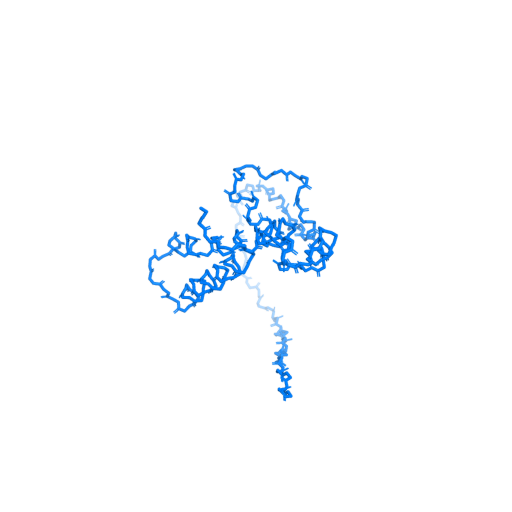13.587 -20.661 1.777 1.00 43.84 100 THR A O 1
ATOM 769 N N . THR A 1 101 ? 14.092 -21.710 3.686 1.00 41.88 101 THR A N 1
ATOM 770 C CA . THR A 1 101 ? 15.534 -21.493 3.616 1.00 41.88 101 THR A CA 1
ATOM 771 C C . THR A 1 101 ? 16.078 -22.253 2.404 1.00 41.88 101 THR A C 1
ATOM 773 O O . THR A 1 101 ? 16.016 -23.486 2.386 1.00 41.88 101 THR A O 1
ATOM 776 N N . PRO A 1 102 ? 16.656 -21.587 1.386 1.00 41.06 102 PRO A N 1
ATOM 777 C CA . PRO A 1 102 ? 17.480 -22.289 0.424 1.00 41.06 102 PRO A CA 1
ATOM 778 C C . PRO A 1 102 ? 18.712 -22.733 1.204 1.00 41.06 102 PRO A C 1
ATOM 780 O O . PRO A 1 102 ? 19.502 -21.910 1.672 1.00 41.06 102 PRO A O 1
ATOM 783 N N . ARG A 1 103 ? 18.852 -24.042 1.405 1.00 36.69 103 ARG A N 1
ATOM 784 C CA . ARG A 1 103 ? 20.067 -24.654 1.937 1.00 36.69 103 ARG A CA 1
ATOM 785 C C . ARG A 1 103 ? 21.218 -24.258 1.012 1.00 36.69 103 ARG A C 1
ATOM 787 O O . ARG A 1 103 ? 21.435 -24.904 -0.007 1.00 36.69 103 ARG A O 1
ATOM 794 N N . GLN A 1 104 ? 21.944 -23.196 1.360 1.00 42.91 104 GLN A N 1
ATOM 795 C CA . GLN A 1 104 ? 23.240 -22.892 0.768 1.00 42.91 104 GLN A CA 1
ATOM 796 C C . GLN A 1 104 ? 24.180 -24.028 1.172 1.00 42.91 104 GLN A C 1
ATOM 798 O O . GLN A 1 104 ? 24.780 -24.035 2.248 1.00 42.91 104 GLN A O 1
ATOM 803 N N . SER A 1 105 ? 24.250 -25.054 0.329 1.00 38.75 105 SER A N 1
ATOM 804 C CA . SER A 1 105 ? 25.332 -26.021 0.355 1.00 38.75 105 SER A CA 1
ATOM 805 C C . SER A 1 105 ? 26.626 -25.245 0.143 1.00 38.75 105 SER A C 1
ATOM 807 O O . SER A 1 105 ? 26.898 -24.782 -0.962 1.00 38.75 105 SER A O 1
ATOM 809 N N . ARG A 1 106 ? 27.391 -25.075 1.227 1.00 37.56 106 ARG A N 1
ATOM 810 C CA . ARG A 1 106 ? 28.795 -24.663 1.200 1.00 37.56 106 ARG A CA 1
ATOM 811 C C . ARG A 1 106 ? 29.515 -25.532 0.171 1.00 37.56 106 ARG A C 1
ATOM 813 O O . ARG A 1 106 ? 29.753 -26.711 0.418 1.00 37.56 106 ARG A O 1
ATOM 820 N N . GLY A 1 107 ? 29.804 -24.952 -0.990 1.00 37.88 107 GLY A N 1
ATOM 821 C CA . GLY A 1 107 ? 30.722 -25.528 -1.955 1.00 37.88 107 GLY A CA 1
ATOM 822 C C . GLY A 1 107 ? 32.109 -25.487 -1.340 1.00 37.88 107 GLY A C 1
ATOM 823 O O . GLY A 1 107 ? 32.724 -24.429 -1.259 1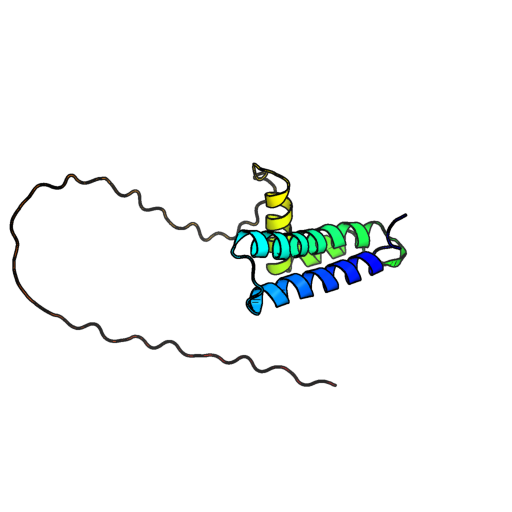.00 37.88 107 GLY A O 1
ATOM 824 N N . THR A 1 108 ? 32.577 -26.628 -0.847 1.00 39.38 108 THR A N 1
ATOM 825 C CA . THR A 1 108 ? 33.991 -26.822 -0.550 1.00 39.38 108 THR A CA 1
ATOM 826 C C . THR A 1 108 ? 34.737 -26.685 -1.871 1.00 39.38 108 THR A C 1
ATOM 828 O O . THR A 1 108 ? 34.546 -27.498 -2.775 1.00 39.38 108 THR A O 1
ATOM 831 N N . THR A 1 109 ? 35.547 -25.637 -2.004 1.00 41.34 109 THR A N 1
ATOM 832 C CA . THR A 1 109 ? 36.469 -25.447 -3.124 1.00 41.34 109 THR A CA 1
ATOM 833 C C . THR A 1 109 ? 37.435 -26.631 -3.151 1.00 41.34 109 THR A C 1
ATOM 835 O O . THR A 1 109 ? 38.394 -26.677 -2.385 1.00 41.34 109 THR A O 1
ATOM 838 N N . SER A 1 110 ? 37.145 -27.628 -3.987 1.00 41.09 110 SER A N 1
ATOM 839 C CA . SER A 1 110 ? 38.055 -28.732 -4.273 1.00 41.09 110 SER A CA 1
ATOM 840 C C . SER A 1 110 ? 38.902 -28.331 -5.475 1.00 41.09 110 SER A C 1
ATOM 842 O O . SER A 1 110 ? 38.391 -28.035 -6.554 1.00 41.09 110 SER A O 1
ATOM 844 N N . SER A 1 111 ? 40.201 -28.230 -5.222 1.00 38.84 111 SER A N 1
ATOM 845 C CA . SER A 1 111 ? 41.259 -27.902 -6.164 1.00 38.84 111 SER A CA 1
ATOM 846 C C . SER A 1 111 ? 41.210 -28.789 -7.410 1.00 38.84 111 SER A C 1
ATOM 848 O O . SER A 1 111 ? 41.143 -30.015 -7.338 1.00 38.84 111 SER A O 1
ATOM 850 N N . TYR A 1 112 ? 41.276 -28.144 -8.574 1.00 31.47 112 TYR A N 1
ATOM 851 C CA . TYR A 1 112 ? 41.347 -28.793 -9.877 1.00 31.47 112 TYR A CA 1
ATOM 852 C C . TYR A 1 112 ? 42.737 -29.428 -10.042 1.00 31.47 112 TYR A C 1
ATOM 854 O O . TYR A 1 112 ? 43.707 -28.734 -10.340 1.00 31.47 112 TYR A O 1
ATOM 862 N N . SER A 1 113 ? 42.843 -30.740 -9.825 1.00 37.00 113 SER A N 1
ATOM 863 C CA . SER A 1 113 ? 44.010 -31.530 -10.228 1.00 37.00 113 SER A CA 1
ATOM 864 C C . SER A 1 113 ? 43.652 -32.339 -11.470 1.00 37.00 113 SER A C 1
ATOM 866 O O . SER A 1 113 ? 42.735 -33.158 -11.462 1.00 37.00 113 SER A O 1
ATOM 868 N N . SER A 1 114 ? 44.369 -32.051 -12.554 1.00 41.69 114 SER A N 1
ATOM 869 C CA . SER A 1 114 ? 44.260 -32.687 -13.864 1.00 41.69 114 SER A CA 1
ATOM 870 C C . SER A 1 114 ? 44.442 -34.204 -13.775 1.00 41.69 114 SER A C 1
ATOM 872 O O . SER A 1 114 ? 45.517 -34.679 -13.415 1.00 41.69 114 SER A O 1
ATOM 874 N N . ALA A 1 115 ? 43.414 -34.963 -14.160 1.00 35.28 115 ALA A N 1
ATOM 875 C CA . ALA A 1 115 ? 43.553 -36.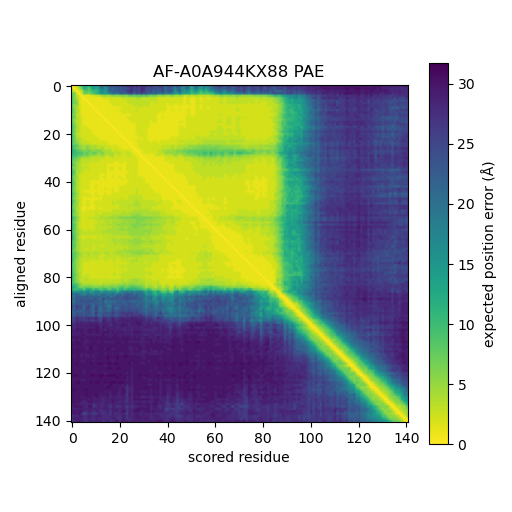363 -14.542 1.00 35.28 115 ALA A CA 1
ATOM 876 C C . ALA A 1 115 ? 42.415 -36.794 -15.486 1.00 35.28 115 ALA A C 1
ATOM 878 O O . ALA A 1 115 ? 41.285 -37.015 -15.074 1.00 35.28 115 ALA A O 1
ATOM 879 N N . ARG A 1 116 ? 42.775 -36.894 -16.771 1.00 35.16 116 ARG A N 1
ATOM 880 C CA . ARG A 1 116 ? 42.400 -37.929 -17.755 1.00 35.16 116 ARG A CA 1
ATOM 881 C C . ARG A 1 116 ? 40.924 -38.380 -17.846 1.00 35.16 116 ARG A C 1
ATOM 883 O O . ARG A 1 116 ? 40.383 -39.048 -16.975 1.00 35.16 116 ARG A O 1
ATOM 890 N N . ALA A 1 117 ? 40.341 -38.110 -19.015 1.00 38.72 117 ALA A N 1
ATOM 891 C CA . ALA A 1 117 ? 39.025 -38.560 -19.470 1.00 38.72 117 ALA A CA 1
ATOM 892 C C . ALA A 1 117 ? 38.807 -40.087 -19.422 1.00 38.72 117 ALA A C 1
ATOM 894 O O . ALA A 1 117 ? 39.737 -40.854 -19.688 1.00 38.72 117 ALA A O 1
ATOM 895 N N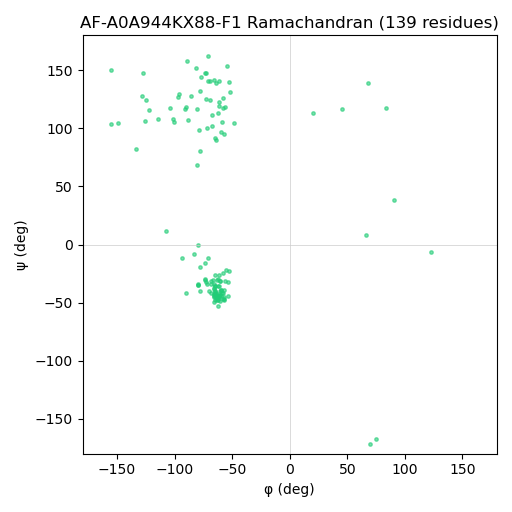 . PRO A 1 118 ? 37.537 -40.508 -19.284 1.00 37.09 118 PRO A N 1
ATOM 896 C CA . PRO A 1 118 ? 37.035 -41.663 -20.018 1.00 37.09 118 PRO A CA 1
ATOM 897 C C . PRO A 1 118 ? 35.744 -41.361 -20.801 1.00 37.09 118 PRO A C 1
ATOM 899 O O . PRO A 1 118 ? 34.903 -40.551 -20.416 1.00 37.09 118 PRO A O 1
ATOM 902 N N . GLN A 1 119 ? 35.614 -42.040 -21.940 1.00 31.22 119 GLN A N 1
ATOM 903 C CA . GLN A 1 119 ? 34.467 -42.001 -22.840 1.00 31.22 119 GLN A CA 1
ATOM 904 C C . GLN A 1 119 ? 33.310 -42.916 -22.393 1.00 31.22 119 GLN A C 1
ATOM 906 O O . GLN A 1 119 ? 33.571 -44.013 -21.912 1.00 31.22 119 GLN A O 1
ATOM 911 N N . ARG A 1 120 ? 32.080 -42.512 -22.779 1.00 31.50 120 ARG A N 1
ATOM 912 C CA . ARG A 1 120 ? 30.820 -43.298 -22.927 1.00 31.50 120 ARG A CA 1
ATOM 913 C C . ARG A 1 120 ? 30.241 -43.820 -21.593 1.00 31.50 120 ARG A C 1
ATOM 915 O O . ARG A 1 120 ? 30.970 -44.221 -20.709 1.00 31.50 120 ARG A O 1
ATOM 922 N N . THR A 1 121 ? 28.935 -43.796 -21.330 1.00 36.97 121 THR A N 1
ATOM 923 C CA . THR A 1 121 ? 27.782 -44.211 -22.147 1.00 36.97 121 THR A CA 1
ATOM 924 C C . THR A 1 121 ? 26.499 -43.472 -21.736 1.00 36.97 121 THR A C 1
ATOM 926 O O . THR A 1 121 ? 26.303 -43.149 -20.568 1.00 36.97 121 THR A O 1
ATOM 929 N N . ALA A 1 122 ? 25.600 -43.264 -22.700 1.00 40.19 122 ALA A N 1
ATOM 930 C CA . ALA A 1 122 ? 24.246 -42.751 -22.505 1.00 40.19 122 ALA A CA 1
ATOM 931 C C . ALA A 1 122 ? 23.374 -43.706 -21.666 1.00 40.19 122 ALA A C 1
ATOM 933 O O . ALA A 1 122 ? 23.396 -44.913 -21.900 1.00 40.19 122 ALA A O 1
ATOM 934 N N . SER A 1 123 ? 22.567 -43.163 -20.747 1.00 41.12 123 SER A N 1
ATOM 935 C CA . SER A 1 123 ? 21.442 -43.890 -20.148 1.00 41.12 123 SER A CA 1
ATOM 936 C C . SER A 1 123 ? 20.304 -42.933 -19.765 1.00 41.12 123 SER A C 1
ATOM 938 O O . SER A 1 123 ? 20.399 -42.149 -18.827 1.00 41.12 123 SER A O 1
ATOM 940 N N . THR A 1 124 ? 19.269 -42.974 -20.602 1.00 43.81 124 THR A N 1
ATOM 941 C CA . THR A 1 124 ? 17.829 -42.779 -20.372 1.00 43.81 124 THR A CA 1
ATOM 942 C C . THR A 1 124 ? 17.369 -42.033 -19.111 1.00 43.81 124 THR A C 1
ATOM 944 O O . THR A 1 124 ? 17.349 -42.595 -18.018 1.00 43.81 124 THR A O 1
ATOM 947 N N . LEU A 1 125 ? 16.789 -40.839 -19.298 1.00 39.03 125 LEU A N 1
ATOM 948 C CA . LEU A 1 125 ? 15.821 -40.259 -18.359 1.00 39.03 125 LEU A CA 1
ATOM 949 C C . LEU A 1 125 ? 14.514 -39.915 -19.087 1.00 39.03 125 LEU A C 1
ATOM 951 O O . LEU A 1 125 ? 14.500 -39.221 -20.101 1.00 39.03 125 LEU A O 1
ATOM 955 N N . ARG A 1 126 ? 13.416 -40.469 -18.561 1.00 40.09 126 ARG A N 1
ATOM 956 C CA . ARG A 1 126 ? 12.025 -40.283 -19.004 1.00 40.09 126 ARG A CA 1
ATOM 957 C C . ARG A 1 126 ? 11.525 -38.885 -18.599 1.00 40.09 126 ARG A C 1
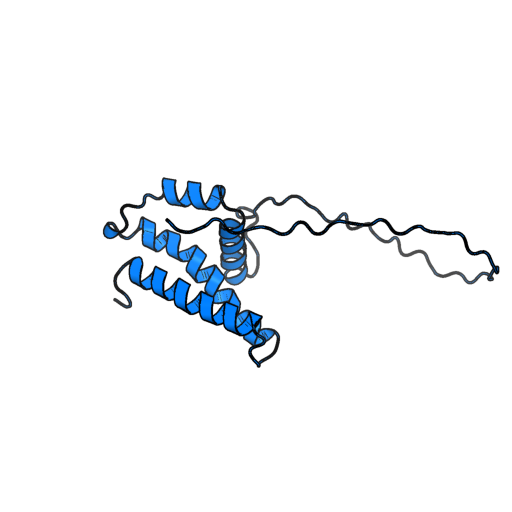ATOM 959 O O . ARG A 1 126 ? 11.898 -38.420 -17.523 1.00 40.09 126 ARG A O 1
ATOM 966 N N . PRO A 1 127 ? 10.632 -38.242 -19.372 1.00 38.97 127 PRO A N 1
ATOM 967 C CA . PRO A 1 127 ? 10.026 -36.981 -18.963 1.00 38.97 127 PRO A CA 1
ATOM 968 C C . PRO A 1 127 ? 8.905 -37.225 -17.941 1.00 38.97 127 PRO A C 1
ATOM 970 O O . PRO A 1 127 ? 8.035 -38.072 -18.154 1.00 38.97 127 PRO A O 1
ATOM 973 N N . VAL A 1 128 ? 8.908 -36.472 -16.835 1.00 45.19 128 VAL A N 1
ATOM 974 C CA . VAL A 1 128 ? 7.755 -36.381 -15.929 1.00 45.19 128 VAL A CA 1
ATOM 975 C C . VAL A 1 128 ? 6.872 -35.226 -16.398 1.00 45.19 128 VAL A C 1
ATOM 977 O O . VAL A 1 128 ? 7.301 -34.076 -16.465 1.00 45.19 128 VAL A O 1
ATOM 980 N N . ALA A 1 129 ? 5.639 -35.548 -16.778 1.00 45.09 129 ALA A N 1
ATOM 981 C CA . ALA A 1 129 ? 4.610 -34.568 -17.084 1.00 45.09 129 ALA A CA 1
ATOM 982 C C . ALA A 1 129 ? 4.150 -33.876 -15.791 1.00 45.09 129 ALA A C 1
ATOM 984 O O . ALA A 1 129 ? 3.965 -34.537 -14.765 1.00 45.09 129 ALA A O 1
ATOM 985 N N . ARG A 1 130 ? 3.907 -32.562 -15.840 1.00 41.59 130 ARG A N 1
ATOM 986 C CA . ARG A 1 130 ? 3.059 -31.882 -14.854 1.00 41.59 130 ARG A CA 1
ATOM 987 C C . ARG A 1 130 ? 1.989 -31.055 -15.546 1.00 41.59 130 ARG A C 1
ATOM 989 O O . ARG A 1 130 ? 2.260 -30.263 -16.442 1.00 41.59 130 ARG A O 1
ATOM 996 N N . SER A 1 131 ? 0.777 -31.337 -15.095 1.00 39.06 131 SER A N 1
ATOM 997 C CA . SER A 1 131 ? -0.519 -30.890 -15.568 1.00 39.06 131 SER A CA 1
ATOM 998 C C . SER A 1 131 ? -0.742 -29.394 -15.379 1.00 39.06 131 SER A C 1
ATOM 1000 O O . SER A 1 131 ? -0.393 -28.818 -14.349 1.00 39.06 131 SER A O 1
ATOM 1002 N N . THR A 1 132 ? -1.397 -28.787 -16.362 1.00 45.66 132 THR A N 1
ATOM 1003 C CA . THR A 1 132 ? -1.995 -27.459 -16.287 1.00 45.66 132 THR A CA 1
ATOM 1004 C C . THR A 1 132 ? -3.348 -27.554 -15.577 1.00 45.66 132 THR A C 1
ATOM 1006 O O . THR A 1 132 ? -4.274 -28.190 -16.072 1.00 45.66 132 THR A O 1
ATOM 1009 N N . THR A 1 133 ? -3.489 -26.903 -14.421 1.00 43.59 133 THR A N 1
ATOM 1010 C CA . THR A 1 133 ? -4.806 -26.672 -13.808 1.00 43.59 133 THR A CA 1
ATOM 1011 C C . THR A 1 133 ? -5.229 -25.240 -14.105 1.00 43.59 133 THR A C 1
ATOM 1013 O O . THR A 1 133 ? -4.696 -24.287 -13.540 1.00 43.59 133 THR A O 1
ATOM 1016 N N . SER A 1 134 ? -6.182 -25.096 -15.025 1.00 42.50 134 SER A N 1
ATOM 1017 C CA . SER A 1 134 ? -6.863 -23.841 -15.341 1.00 42.50 134 SER A CA 1
ATOM 1018 C C . SER A 1 134 ? -7.825 -23.461 -14.213 1.00 42.50 134 SER A C 1
ATOM 1020 O O . SER A 1 134 ? -8.721 -24.242 -13.885 1.00 42.50 134 SER A O 1
ATOM 1022 N N . TRP A 1 135 ? -7.695 -22.256 -13.663 1.00 34.44 135 TRP A N 1
ATOM 1023 C CA . TRP A 1 135 ? -8.682 -21.692 -12.743 1.00 34.44 135 TRP A CA 1
ATOM 1024 C C . TRP A 1 135 ? -9.800 -20.983 -13.515 1.00 34.44 135 TRP A C 1
ATOM 1026 O O . TRP A 1 135 ? -9.553 -20.147 -14.382 1.00 34.44 135 TRP A O 1
ATOM 1036 N N . ARG A 1 136 ? -11.042 -21.359 -13.200 1.00 42.34 136 ARG A N 1
ATOM 1037 C CA . ARG A 1 136 ? -12.292 -20.870 -13.792 1.00 42.34 136 ARG A CA 1
ATOM 1038 C C . ARG A 1 136 ? -12.866 -19.777 -12.884 1.00 42.34 136 ARG A C 1
ATOM 1040 O O . ARG A 1 136 ? -13.041 -20.016 -11.693 1.00 42.34 136 ARG A O 1
ATOM 1047 N N . SER A 1 137 ? -13.165 -18.600 -13.428 1.00 42.56 137 SER A N 1
ATOM 1048 C CA . SER A 1 137 ? -13.808 -17.503 -12.687 1.00 42.56 137 SER A CA 1
ATOM 1049 C C . SER A 1 137 ? -15.272 -17.828 -12.340 1.00 42.56 137 SER A C 1
ATOM 1051 O O . SER A 1 137 ? -15.981 -18.373 -13.195 1.00 42.56 137 SER A O 1
ATOM 1053 N N . PRO A 1 138 ? -15.770 -17.466 -11.143 1.00 48.28 138 PRO A N 1
ATOM 1054 C CA . PRO A 1 138 ? -17.195 -17.514 -10.846 1.00 48.28 138 PRO A CA 1
ATOM 1055 C C . PRO A 1 138 ? -17.949 -16.333 -11.475 1.00 48.28 138 PRO A C 1
ATOM 1057 O O . PRO A 1 138 ? -17.435 -15.222 -11.610 1.00 48.28 138 PRO A O 1
ATOM 1060 N N . LYS A 1 139 ? -19.177 -16.630 -11.911 1.00 44.31 139 LYS A N 1
ATOM 1061 C CA . LYS A 1 139 ? -20.102 -15.732 -12.606 1.00 44.31 139 LYS A CA 1
ATOM 1062 C C . LYS A 1 139 ? -20.695 -14.691 -11.653 1.00 44.31 139 LYS A C 1
ATOM 1064 O O . LYS A 1 139 ? -20.924 -14.975 -10.483 1.00 44.31 139 LYS A O 1
ATOM 1069 N N . LYS A 1 140 ? -20.957 -13.513 -12.220 1.00 45.78 140 LYS A N 1
ATOM 1070 C CA . LYS A 1 140 ? -21.668 -12.384 -11.615 1.00 45.78 140 LYS A CA 1
ATOM 1071 C C . LYS A 1 140 ? -23.104 -12.779 -11.241 1.00 45.78 140 LYS A C 1
ATOM 1073 O O . LYS A 1 140 ? -23.742 -13.492 -12.019 1.00 45.78 140 LYS A O 1
ATOM 1078 N N . LEU A 1 141 ? -23.565 -12.294 -10.090 1.00 47.66 141 LEU A N 1
ATOM 1079 C CA . LEU A 1 141 ? -24.981 -12.069 -9.789 1.00 47.66 141 LEU A CA 1
ATOM 1080 C C . LEU A 1 141 ? -25.338 -10.642 -10.208 1.00 47.66 141 LEU A C 1
ATOM 1082 O O . LEU A 1 141 ? -24.446 -9.770 -10.066 1.00 47.66 141 LEU A O 1
#

Sequence (141 aa):
MLGQGWLSQWERVGRRLEDVRAVYKGAPGGTDAAIDAVLPFFETVHHLKDWLTNDPASGVTTAEVHTLIDGSPALQLCADLANGSKHFKLDPQHRTQTGTTPRQSRGTTSSYSSARAPQRTASTLRPVARSTTSWRSPKKL